Protein AF-Q4PTW9-F1 (afdb_monomer_lite)

Sequence (76 aa):
IIIPTIMLLPTALLSPQNLIWTNTTTHSLLIATISLQWLHPTYFPYKNLTQWTGIDQISAPLLVLSCWLLPLMLLA

pLDDT: mean 81.63, std 7.65, range [63.03, 90.81]

Structure (mmCIF, N/CA/C/O backbone):
data_AF-Q4PTW9-F1
#
_entry.id   AF-Q4PTW9-F1
#
loop_
_atom_site.group_PDB
_atom_site.id
_atom_site.type_symbol
_atom_site.label_atom_id
_atom_site.label_alt_id
_atom_site.label_comp_id
_atom_site.label_asym_id
_atom_site.label_entity_id
_atom_site.label_seq_id
_atom_site.pdbx_PDB_ins_code
_atom_site.Cartn_x
_atom_site.Cartn_y
_atom_site.Cartn_z
_atom_site.occupancy
_atom_site.B_iso_or_equiv
_atom_site.auth_seq_id
_atom_site.auth_comp_id
_atom_site.auth_asym_id
_atom_site.auth_atom_id
_atom_site.pdbx_PDB_model_num
ATOM 1 N N . ILE A 1 1 ? -2.963 2.287 -3.670 1.00 78.56 1 ILE A N 1
ATOM 2 C CA . ILE A 1 1 ? -2.826 3.055 -2.407 1.00 78.56 1 ILE A CA 1
ATOM 3 C C . ILE A 1 1 ? -3.969 4.060 -2.216 1.00 78.56 1 ILE A C 1
ATOM 5 O O . ILE A 1 1 ? -4.535 4.065 -1.139 1.00 78.56 1 ILE A O 1
ATOM 9 N N . ILE A 1 2 ? -4.399 4.808 -3.245 1.00 78.94 2 ILE A N 1
ATOM 10 C CA . ILE A 1 2 ? -5.477 5.823 -3.131 1.00 78.94 2 ILE A CA 1
ATOM 11 C C . ILE A 1 2 ? -6.806 5.263 -2.580 1.00 78.94 2 ILE A C 1
ATOM 13 O O . ILE A 1 2 ? -7.394 5.835 -1.666 1.00 78.94 2 ILE A O 1
ATOM 17 N N . ILE A 1 3 ? -7.272 4.124 -3.102 1.00 83.44 3 ILE A N 1
ATOM 18 C CA . ILE A 1 3 ? -8.509 3.480 -2.626 1.00 83.44 3 ILE A CA 1
ATOM 19 C C . ILE A 1 3 ? -8.406 3.087 -1.140 1.00 83.44 3 ILE A C 1
ATOM 21 O O . ILE A 1 3 ? -9.247 3.538 -0.361 1.00 83.44 3 ILE A O 1
ATOM 25 N N . PRO A 1 4 ? -7.392 2.312 -0.697 1.00 79.88 4 PRO A N 1
ATOM 26 C CA . PRO A 1 4 ? -7.311 1.928 0.708 1.00 79.88 4 PRO A CA 1
ATOM 27 C C . PRO A 1 4 ? -7.035 3.109 1.652 1.00 79.88 4 PRO A C 1
ATOM 29 O O . PRO A 1 4 ? -7.485 3.065 2.791 1.00 79.88 4 PRO A O 1
ATOM 32 N N . THR A 1 5 ? -6.396 4.199 1.202 1.00 84.81 5 THR A N 1
ATOM 33 C CA . THR A 1 5 ? -6.280 5.424 2.018 1.00 84.81 5 THR A CA 1
ATOM 34 C C . THR A 1 5 ? -7.618 6.133 2.207 1.00 84.81 5 THR A C 1
ATOM 36 O O . THR A 1 5 ? -7.921 6.557 3.316 1.00 84.81 5 THR A O 1
ATOM 39 N N . ILE A 1 6 ? -8.448 6.225 1.159 1.00 85.25 6 ILE A N 1
ATOM 40 C CA . ILE A 1 6 ? -9.798 6.803 1.276 1.00 85.25 6 ILE A CA 1
ATOM 41 C C . ILE A 1 6 ? -10.659 5.935 2.193 1.00 85.25 6 ILE A C 1
ATOM 43 O O . ILE A 1 6 ? -11.409 6.465 3.003 1.00 85.25 6 ILE A O 1
ATOM 47 N N . MET A 1 7 ? -10.515 4.612 2.101 1.00 85.06 7 MET A N 1
ATOM 48 C CA . MET A 1 7 ? -11.248 3.650 2.922 1.00 85.06 7 MET A CA 1
ATOM 49 C C . MET A 1 7 ? -10.816 3.658 4.400 1.00 85.06 7 MET A C 1
ATOM 51 O O . MET A 1 7 ? -11.604 3.269 5.257 1.00 85.06 7 MET A O 1
ATOM 55 N N . LEU A 1 8 ? -9.628 4.178 4.729 1.00 84.44 8 LEU A N 1
ATOM 56 C CA . LEU A 1 8 ? -9.163 4.319 6.113 1.00 84.44 8 LEU A CA 1
ATOM 57 C C . LEU A 1 8 ? -10.061 5.279 6.918 1.00 84.44 8 LEU A C 1
ATOM 59 O O . LEU A 1 8 ? -10.416 5.001 8.063 1.00 84.44 8 LEU A O 1
ATOM 63 N N . LEU A 1 9 ? -10.515 6.364 6.290 1.00 83.19 9 LEU A N 1
ATOM 64 C CA . LEU A 1 9 ? -11.341 7.401 6.914 1.00 83.19 9 LEU A CA 1
ATOM 65 C C . LEU A 1 9 ? -12.715 6.883 7.405 1.00 83.19 9 LEU A C 1
ATOM 67 O O . LEU A 1 9 ? -13.012 7.056 8.588 1.00 83.19 9 LEU A O 1
ATOM 71 N N . PRO A 1 10 ? -13.536 6.180 6.593 1.00 79.00 10 PRO A N 1
ATOM 72 C CA . PRO A 1 10 ? -14.759 5.558 7.086 1.00 79.00 10 PRO A CA 1
ATOM 73 C C . PRO A 1 10 ? -14.473 4.412 8.065 1.00 79.00 10 PRO A C 1
ATOM 75 O O . PRO A 1 10 ? -15.217 4.261 9.027 1.00 79.00 10 PRO A O 1
ATOM 78 N N . THR A 1 11 ? -13.390 3.637 7.909 1.00 82.19 11 THR A N 1
ATOM 79 C CA . THR A 1 11 ? -13.072 2.578 8.892 1.00 82.19 11 THR A CA 1
ATOM 80 C C . THR A 1 11 ? -12.726 3.135 10.275 1.00 82.19 11 THR A C 1
ATOM 82 O O . THR A 1 11 ? -13.106 2.542 11.284 1.00 82.19 11 THR A O 1
ATOM 85 N N . ALA A 1 12 ? -12.079 4.301 10.346 1.00 81.94 12 ALA A N 1
ATOM 86 C CA . ALA A 1 12 ? -11.837 4.999 11.605 1.00 81.94 12 ALA A CA 1
ATOM 87 C C . ALA A 1 12 ? -13.143 5.521 12.227 1.00 81.94 12 ALA A C 1
ATOM 89 O O . ALA A 1 12 ? -13.302 5.480 13.441 1.00 81.94 12 ALA A O 1
ATOM 90 N N . LEU A 1 13 ? -14.089 5.972 11.397 1.00 81.44 13 LEU A N 1
ATOM 91 C CA . LEU A 1 13 ? -15.347 6.564 11.856 1.00 81.44 13 LEU A CA 1
ATOM 92 C C . LEU A 1 13 ? -16.388 5.522 12.303 1.00 81.44 13 LEU A C 1
ATOM 94 O O . LEU A 1 13 ? -17.160 5.786 13.219 1.00 81.44 13 LEU A O 1
ATOM 98 N N . LEU A 1 14 ? -16.424 4.350 11.657 1.00 81.50 14 LEU A N 1
ATOM 99 C CA . LEU A 1 14 ? -17.369 3.267 11.964 1.00 81.50 14 LEU A CA 1
ATOM 100 C C . LEU A 1 14 ? -16.844 2.254 12.999 1.00 81.50 14 LEU A C 1
ATOM 102 O O . LEU A 1 14 ? -17.590 1.357 13.395 1.00 81.50 14 LEU A O 1
ATOM 106 N N . SER A 1 15 ? -15.578 2.341 13.423 1.00 80.62 15 SER A N 1
ATOM 107 C CA . SER A 1 15 ? -15.015 1.373 14.373 1.00 80.62 15 SER A CA 1
ATOM 108 C C . SER A 1 15 ? -15.396 1.687 15.828 1.00 80.62 15 SER A C 1
ATOM 110 O O . SER A 1 15 ? -15.517 2.850 16.214 1.00 80.62 15 SER A O 1
ATOM 112 N N . PRO A 1 16 ? -15.601 0.654 16.668 1.00 77.62 16 PRO A N 1
ATOM 113 C CA . PRO A 1 16 ? -15.940 0.845 18.074 1.00 77.62 16 PRO A CA 1
ATOM 114 C C . PRO A 1 16 ? -14.758 1.450 18.839 1.00 77.62 16 PRO A C 1
ATOM 116 O O . PRO A 1 16 ? -13.617 1.036 18.642 1.00 77.62 16 PRO A O 1
ATOM 119 N N . GLN A 1 17 ? -15.039 2.377 19.761 1.00 74.75 17 GLN A N 1
ATOM 120 C CA . GLN A 1 17 ? -14.057 3.277 20.388 1.00 74.75 17 GLN A CA 1
ATOM 12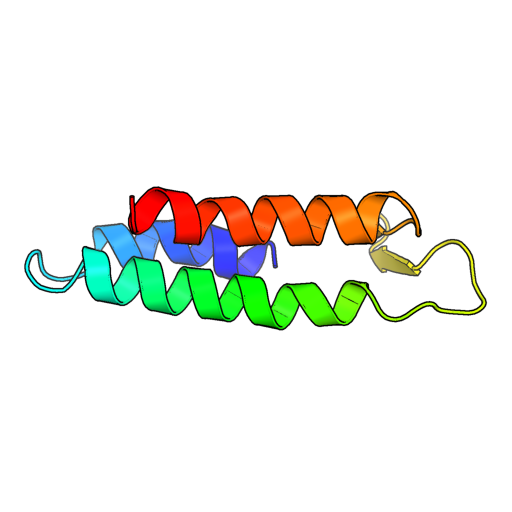1 C C . GLN A 1 17 ? -12.835 2.597 21.031 1.00 74.75 17 GLN A C 1
ATOM 123 O O . GLN A 1 17 ? -11.738 3.146 20.984 1.00 74.75 17 GLN A O 1
ATOM 128 N N . ASN A 1 18 ? -12.988 1.372 21.545 1.00 79.38 18 ASN A N 1
ATOM 129 C CA . ASN A 1 18 ? -11.886 0.593 22.126 1.00 79.38 18 ASN A CA 1
ATOM 130 C C . ASN A 1 18 ? -10.905 0.014 21.090 1.00 79.38 18 ASN A C 1
ATOM 132 O O . ASN A 1 18 ? -9.781 -0.325 21.444 1.00 79.38 18 ASN A O 1
ATOM 136 N N . LEU A 1 19 ? -11.323 -0.130 19.829 1.00 84.00 19 LEU A N 1
ATOM 137 C CA . LEU A 1 19 ? -10.551 -0.770 18.755 1.00 84.00 19 LEU A CA 1
ATOM 138 C C . LEU A 1 19 ? -10.188 0.200 17.624 1.00 84.00 19 LEU A C 1
ATOM 140 O O . LEU A 1 19 ? -9.566 -0.214 16.650 1.00 84.00 19 LEU A O 1
ATOM 144 N N . ILE A 1 20 ? -10.563 1.481 17.724 1.00 86.00 20 ILE A N 1
ATOM 145 C CA . ILE A 1 20 ? -10.273 2.473 16.676 1.00 86.00 20 ILE A CA 1
ATOM 146 C C . ILE A 1 20 ? -8.766 2.536 16.428 1.00 86.00 20 ILE A C 1
ATOM 148 O O . ILE A 1 20 ? -8.328 2.352 15.299 1.00 86.00 20 ILE A O 1
ATOM 152 N N . TRP A 1 21 ? -7.967 2.720 17.482 1.00 81.62 21 TRP A N 1
ATOM 153 C CA . TRP A 1 21 ? -6.511 2.853 17.368 1.00 81.62 21 TRP A CA 1
ATOM 154 C C . TRP A 1 21 ? -5.828 1.594 16.829 1.00 81.62 21 TRP A C 1
ATOM 156 O O . TRP A 1 21 ? -4.933 1.684 15.991 1.00 81.62 21 TRP A O 1
ATOM 166 N N . THR A 1 22 ? -6.258 0.404 17.249 1.00 85.44 22 THR A N 1
ATOM 167 C CA . THR A 1 22 ? -5.686 -0.858 16.758 1.00 85.44 22 THR A CA 1
ATOM 168 C C . THR A 1 22 ? -6.087 -1.139 15.308 1.00 85.44 22 THR A C 1
ATOM 170 O O . THR A 1 22 ? -5.256 -1.568 14.508 1.00 85.44 22 THR A O 1
ATOM 173 N N . ASN A 1 23 ? -7.326 -0.846 14.913 1.00 86.75 23 ASN A N 1
ATOM 174 C CA . ASN A 1 23 ? -7.772 -1.038 13.533 1.00 86.75 23 ASN A CA 1
ATOM 175 C C . ASN A 1 23 ? -7.125 -0.022 12.577 1.00 86.75 23 ASN A C 1
ATOM 177 O O . ASN A 1 23 ? -6.681 -0.390 11.492 1.00 86.75 23 ASN A O 1
ATOM 181 N N . THR A 1 24 ? -7.009 1.252 12.962 1.00 87.81 24 THR A N 1
ATOM 182 C CA . THR A 1 24 ? -6.388 2.274 12.103 1.00 87.81 24 THR A CA 1
ATOM 183 C C . THR A 1 24 ? -4.888 2.047 11.926 1.00 87.81 24 THR A C 1
ATOM 185 O O . THR A 1 24 ? -4.386 2.171 10.806 1.00 87.81 24 THR A O 1
ATOM 188 N N . THR A 1 25 ? -4.166 1.655 12.981 1.00 88.94 25 THR A N 1
ATOM 189 C CA . THR A 1 25 ? -2.731 1.311 12.908 1.00 88.94 25 THR A CA 1
ATOM 190 C C . THR A 1 25 ? -2.479 0.062 12.065 1.00 88.94 25 THR A C 1
ATOM 192 O O . THR A 1 25 ? -1.598 0.065 11.209 1.00 88.94 25 THR A O 1
ATOM 195 N N . THR A 1 26 ? -3.279 -0.995 12.228 1.00 89.19 26 THR A N 1
ATOM 196 C CA . THR A 1 26 ? -3.124 -2.226 11.431 1.00 89.19 26 THR A CA 1
ATOM 197 C C . THR A 1 26 ? -3.440 -2.001 9.953 1.00 89.19 26 THR A C 1
ATOM 199 O O . THR A 1 26 ? -2.662 -2.414 9.090 1.00 89.19 26 THR A O 1
ATOM 202 N N . HIS A 1 27 ? -4.526 -1.289 9.633 1.00 89.81 27 HIS A N 1
ATOM 203 C CA . HIS A 1 27 ? -4.858 -0.951 8.249 1.00 89.81 27 HIS A CA 1
ATOM 204 C C . HIS A 1 27 ? -3.821 -0.017 7.615 1.00 89.81 27 HIS A C 1
ATOM 206 O O . HIS A 1 27 ? -3.410 -0.257 6.481 1.00 89.81 27 HIS A O 1
ATOM 212 N N . SER A 1 28 ? -3.342 1.005 8.330 1.00 88.69 28 SER A N 1
ATOM 213 C CA . SER A 1 28 ? -2.284 1.889 7.817 1.00 88.69 28 SER A CA 1
ATOM 214 C C . SER A 1 28 ? -0.961 1.154 7.588 1.00 88.69 28 SER A C 1
ATOM 216 O O . SER A 1 28 ? -0.325 1.364 6.555 1.00 88.69 28 SER A O 1
ATOM 218 N N . LEU A 1 29 ? -0.580 0.228 8.471 1.00 90.00 29 LEU A N 1
ATOM 219 C CA . LEU A 1 29 ? 0.615 -0.602 8.307 1.00 90.00 29 LEU A CA 1
ATOM 220 C C . LEU A 1 29 ? 0.500 -1.559 7.107 1.00 90.00 29 LEU A C 1
ATOM 222 O O . LEU A 1 29 ? 1.455 -1.711 6.341 1.00 90.00 29 LEU A O 1
ATOM 226 N N .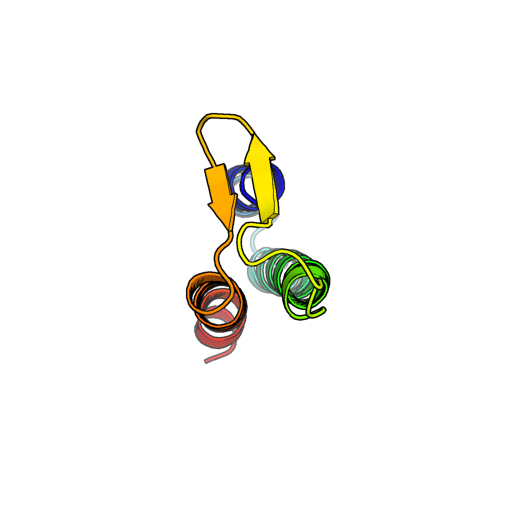 LEU A 1 30 ? -0.677 -2.148 6.867 1.00 90.12 30 LEU A N 1
ATOM 227 C CA . LEU A 1 30 ? -0.932 -2.929 5.650 1.00 90.12 30 L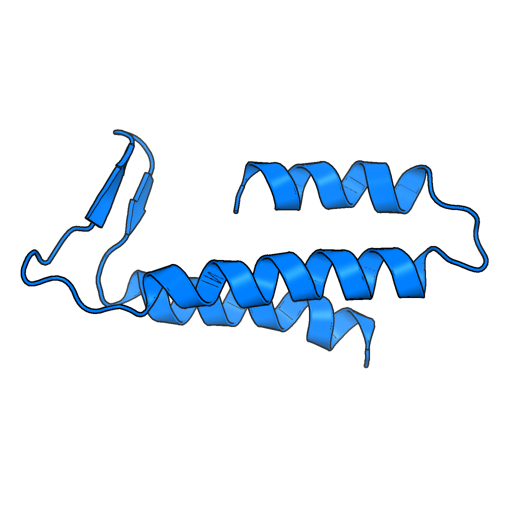EU A CA 1
ATOM 228 C C . LEU A 1 30 ? -0.764 -2.080 4.382 1.00 90.12 30 LEU A C 1
ATOM 230 O O . LEU A 1 30 ? -0.143 -2.521 3.418 1.00 90.12 30 LEU A O 1
ATOM 234 N N . ILE A 1 31 ? -1.248 -0.839 4.382 1.00 90.25 31 ILE A N 1
ATOM 235 C CA . ILE A 1 31 ? -1.067 0.066 3.239 1.00 90.25 31 ILE A CA 1
ATOM 236 C C . ILE A 1 31 ? 0.422 0.408 3.052 1.00 90.25 31 ILE A C 1
ATOM 238 O O . ILE A 1 31 ? 0.918 0.382 1.922 1.00 90.25 31 ILE A O 1
ATOM 242 N N . ALA A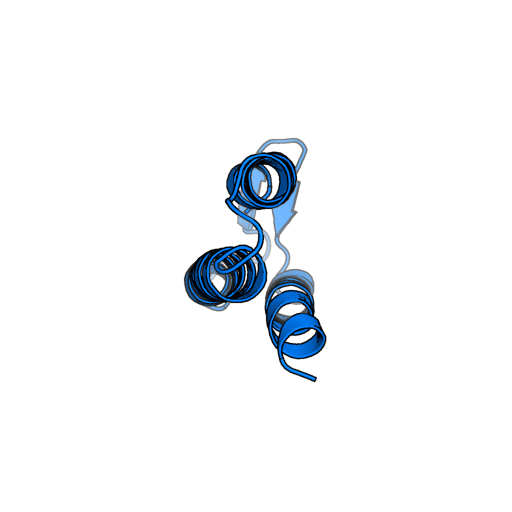 1 32 ? 1.151 0.646 4.147 1.00 89.94 32 ALA A N 1
ATOM 243 C CA . ALA A 1 32 ? 2.584 0.930 4.127 1.00 89.94 32 ALA A CA 1
ATOM 244 C C . ALA A 1 32 ? 3.405 -0.237 3.558 1.00 89.94 32 ALA A C 1
ATOM 246 O O . ALA A 1 32 ? 4.276 -0.022 2.713 1.00 89.94 32 ALA A O 1
ATOM 247 N N . THR A 1 33 ? 3.093 -1.480 3.928 1.00 88.94 33 THR A N 1
ATOM 248 C CA . THR A 1 33 ? 3.766 -2.670 3.371 1.00 88.94 33 THR A CA 1
ATOM 249 C C . THR A 1 33 ? 3.476 -2.880 1.884 1.00 88.94 33 THR A C 1
ATOM 251 O O . THR A 1 33 ? 4.391 -3.197 1.129 1.00 88.94 33 THR A O 1
ATOM 254 N N . ILE A 1 34 ? 2.246 -2.624 1.424 1.00 87.06 34 ILE A N 1
ATOM 255 C CA . ILE A 1 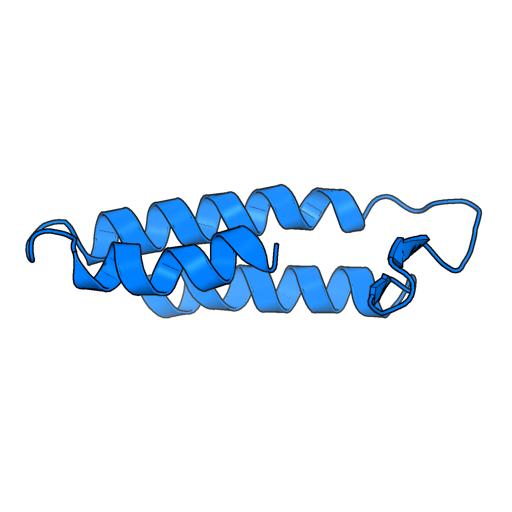34 ? 1.906 -2.683 -0.008 1.00 87.06 34 ILE A CA 1
ATOM 256 C C . ILE A 1 34 ? 2.687 -1.620 -0.798 1.00 87.06 34 ILE A C 1
ATOM 258 O O . ILE A 1 34 ? 3.102 -1.877 -1.929 1.00 87.06 34 ILE A O 1
ATOM 262 N N . SER A 1 35 ? 2.945 -0.447 -0.208 1.00 86.38 35 SER A N 1
ATOM 263 C CA . SER A 1 35 ? 3.691 0.625 -0.880 1.00 86.38 35 SER A CA 1
ATOM 264 C C . SER A 1 35 ? 5.124 0.227 -1.265 1.00 86.38 35 SER A C 1
ATOM 266 O O . SER A 1 35 ? 5.609 0.666 -2.310 1.00 86.38 35 SER A O 1
ATOM 268 N N . LEU A 1 36 ? 5.772 -0.683 -0.519 1.00 86.00 36 LEU A N 1
ATOM 269 C CA . LEU A 1 36 ? 7.127 -1.166 -0.831 1.00 86.00 36 LEU A CA 1
ATOM 270 C C . LEU A 1 36 ? 7.235 -1.832 -2.212 1.00 86.00 36 LEU A C 1
ATOM 272 O O . LEU A 1 36 ? 8.324 -1.871 -2.780 1.00 86.00 36 LEU A O 1
ATOM 276 N N . GLN A 1 37 ? 6.132 -2.308 -2.801 1.00 83.25 37 GLN A N 1
ATOM 277 C CA . GLN A 1 37 ? 6.138 -2.876 -4.157 1.00 83.25 37 GLN A CA 1
ATOM 278 C C . GLN A 1 37 ? 6.599 -1.867 -5.227 1.00 83.25 37 GLN A C 1
ATOM 280 O O . GLN A 1 37 ? 7.026 -2.257 -6.317 1.00 83.25 37 GLN A O 1
ATOM 285 N N . TRP A 1 38 ? 6.521 -0.563 -4.945 1.00 77.00 38 TRP A N 1
ATOM 286 C CA . TRP A 1 38 ? 6.952 0.495 -5.862 1.00 77.00 38 TRP A CA 1
ATOM 287 C C . TRP A 1 38 ? 8.458 0.759 -5.848 1.00 77.00 38 TRP A C 1
ATOM 289 O O . TRP A 1 38 ? 8.960 1.339 -6.804 1.00 77.00 38 TRP A O 1
ATOM 299 N N . LEU A 1 39 ? 9.186 0.279 -4.835 1.00 79.81 39 LEU A N 1
ATOM 300 C CA . LEU A 1 39 ? 10.648 0.395 -4.764 1.00 79.81 39 LEU A CA 1
ATOM 301 C C . LEU A 1 39 ? 11.381 -0.522 -5.749 1.00 79.81 39 LEU A C 1
ATOM 303 O O . LEU A 1 39 ? 12.586 -0.369 -5.925 1.00 79.81 39 LEU A O 1
ATOM 307 N N . HIS A 1 40 ? 10.686 -1.464 -6.395 1.00 76.06 40 HIS A N 1
ATOM 308 C CA . HIS A 1 40 ? 11.315 -2.344 -7.372 1.00 76.06 40 HIS A CA 1
ATOM 309 C C . HIS A 1 40 ? 11.749 -1.547 -8.617 1.00 76.06 40 HIS A C 1
ATOM 311 O O . HIS A 1 40 ? 10.876 -1.080 -9.362 1.00 76.06 40 HIS A O 1
ATOM 317 N N . PRO A 1 41 ? 13.063 -1.429 -8.891 1.00 66.12 41 PRO A N 1
ATOM 318 C CA . PRO A 1 41 ? 13.552 -0.686 -10.041 1.00 66.12 41 PRO A CA 1
ATOM 319 C C . PRO A 1 41 ? 13.139 -1.409 -11.326 1.00 66.12 41 PRO A C 1
ATOM 321 O O . PRO A 1 41 ? 13.377 -2.604 -11.500 1.00 66.12 41 PRO A O 1
ATOM 324 N N . THR A 1 42 ? 12.477 -0.694 -12.228 1.00 67.50 42 THR A N 1
ATOM 325 C CA . THR A 1 42 ? 12.203 -1.165 -13.588 1.00 67.50 42 THR A CA 1
ATOM 326 C C . THR A 1 42 ? 13.161 -0.485 -14.551 1.00 67.50 42 THR A C 1
ATOM 328 O O . THR A 1 42 ? 13.531 0.663 -14.343 1.00 67.50 42 THR A O 1
ATOM 331 N N . TYR A 1 43 ? 13.542 -1.176 -15.626 1.00 65.12 43 TYR A N 1
ATOM 332 C CA . TYR A 1 43 ? 14.443 -0.631 -16.653 1.00 65.12 43 TYR A CA 1
ATOM 333 C C . TYR A 1 43 ? 13.879 0.623 -17.351 1.00 65.12 43 TYR A C 1
ATOM 335 O O . TYR A 1 43 ? 14.623 1.390 -17.956 1.00 65.12 43 TYR A O 1
ATOM 343 N N . PHE A 1 44 ? 12.561 0.833 -17.264 1.00 66.38 44 PHE A N 1
ATOM 344 C CA . PHE A 1 44 ? 11.890 2.029 -17.755 1.00 66.38 44 PHE A CA 1
ATOM 345 C C . PHE A 1 44 ? 11.839 3.117 -16.669 1.00 66.38 44 PHE A C 1
ATOM 347 O O . PHE A 1 44 ? 11.417 2.816 -15.549 1.00 66.38 44 PHE A O 1
ATOM 354 N N . PRO A 1 45 ? 12.193 4.374 -17.006 1.00 63.03 45 PRO A N 1
ATOM 355 C CA . PRO A 1 45 ? 12.259 5.488 -16.053 1.00 63.03 45 PRO A CA 1
ATOM 356 C C . PRO A 1 45 ? 10.886 5.921 -15.520 1.00 63.03 45 PRO A C 1
ATOM 358 O O . PRO A 1 45 ? 10.809 6.556 -14.471 1.00 63.03 45 PRO A O 1
ATOM 361 N N . TYR A 1 46 ? 9.811 5.573 -16.234 1.00 63.09 46 TYR A N 1
ATOM 362 C CA . TYR A 1 46 ? 8.446 5.975 -15.921 1.00 63.09 46 TYR A CA 1
ATOM 363 C C . TYR A 1 46 ? 7.553 4.751 -15.742 1.00 63.09 46 TYR A C 1
ATOM 365 O O . TYR A 1 46 ? 7.278 4.021 -16.699 1.00 63.09 46 TYR A O 1
ATOM 373 N N . LYS A 1 47 ? 7.075 4.526 -14.517 1.00 66.19 47 LYS A N 1
ATOM 374 C CA . LYS A 1 47 ? 6.101 3.477 -14.220 1.00 66.19 47 LYS A CA 1
ATOM 375 C C . LYS A 1 47 ? 4.713 4.110 -14.235 1.00 66.19 47 LYS A C 1
ATOM 377 O O . LYS A 1 47 ? 4.220 4.591 -13.216 1.00 66.19 47 LYS A O 1
ATOM 382 N N . ASN A 1 48 ? 4.099 4.161 -15.416 1.00 63.19 48 ASN A N 1
ATOM 383 C CA . ASN A 1 48 ? 2.768 4.743 -15.562 1.00 63.19 48 ASN A CA 1
ATOM 384 C C . ASN A 1 48 ? 1.699 3.754 -15.078 1.00 63.19 48 ASN A C 1
ATOM 386 O O . ASN A 1 48 ? 1.574 2.669 -15.645 1.00 63.19 48 ASN A O 1
ATOM 390 N N . LEU A 1 49 ? 0.941 4.106 -14.036 1.00 68.25 49 LEU A N 1
ATOM 391 C CA . LEU A 1 49 ? -0.169 3.279 -13.544 1.00 68.25 49 LEU A CA 1
ATOM 392 C C . LEU A 1 49 ? -1.484 3.654 -14.239 1.00 68.25 49 LEU A C 1
ATOM 394 O O . LEU A 1 49 ? -2.273 2.773 -14.568 1.00 68.25 49 LEU A O 1
ATOM 398 N N . THR A 1 50 ? -1.715 4.949 -14.481 1.00 72.62 50 THR A N 1
ATOM 399 C CA . THR A 1 50 ? -2.842 5.487 -15.266 1.00 72.62 50 THR A CA 1
ATOM 400 C C . THR A 1 50 ? -2.429 6.796 -15.953 1.00 72.62 50 THR A C 1
ATOM 402 O O . THR A 1 50 ? -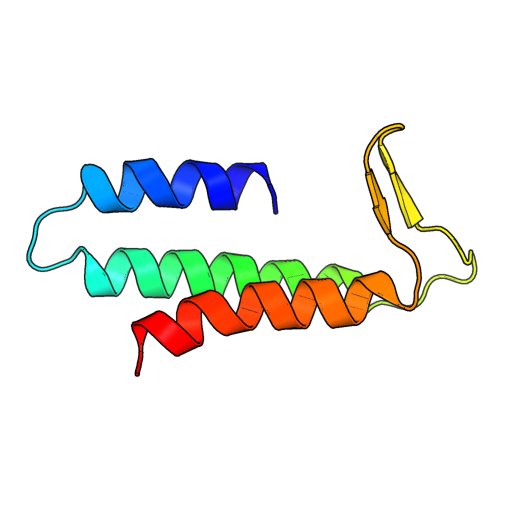1.420 7.379 -15.581 1.00 72.62 50 THR A O 1
ATOM 405 N N . GLN A 1 51 ? -3.217 7.327 -16.899 1.00 71.38 51 GLN A N 1
ATOM 406 C CA . GLN A 1 51 ? -2.933 8.635 -17.532 1.00 71.38 51 GLN A CA 1
ATOM 407 C C . GLN A 1 51 ? -2.796 9.807 -16.542 1.00 71.38 51 GLN A C 1
ATOM 409 O O . GLN A 1 51 ? -2.185 10.814 -16.880 1.00 71.38 51 GLN A O 1
ATOM 414 N N . TRP A 1 52 ? -3.363 9.681 -15.341 1.00 71.50 52 TRP A N 1
ATOM 415 C CA . TRP A 1 52 ? -3.385 10.731 -14.321 1.00 71.50 52 TRP A CA 1
ATOM 416 C C . TRP A 1 52 ? -2.363 10.496 -13.206 1.00 71.50 52 TRP A C 1
ATOM 418 O O . TRP A 1 52 ? -2.097 11.400 -12.418 1.00 71.50 52 TRP A O 1
ATOM 428 N N . THR A 1 53 ? -1.813 9.283 -13.104 1.00 75.75 53 THR A N 1
ATOM 429 C CA . THR A 1 53 ? -0.912 8.885 -12.020 1.00 75.75 53 THR A CA 1
ATOM 430 C C . THR A 1 53 ? 0.268 8.087 -12.563 1.00 75.75 53 THR A C 1
ATOM 432 O O . THR A 1 53 ? 0.171 6.895 -12.874 1.00 75.75 53 THR A O 1
ATOM 435 N N . GLY A 1 54 ? 1.409 8.764 -12.638 1.00 78.25 54 GLY A N 1
ATOM 436 C CA . GLY A 1 54 ? 2.697 8.156 -12.930 1.00 78.25 54 GLY A CA 1
ATOM 437 C C . GLY A 1 54 ? 3.595 8.126 -11.707 1.00 78.25 54 GLY A C 1
ATOM 438 O O . GLY A 1 54 ? 3.483 8.972 -10.819 1.00 78.25 54 GLY A O 1
ATOM 439 N N . ILE A 1 55 ? 4.467 7.124 -11.668 1.00 80.56 55 ILE A N 1
ATOM 440 C CA . ILE A 1 55 ? 5.481 6.975 -10.633 1.00 80.56 55 ILE A CA 1
ATOM 441 C C . ILE A 1 55 ? 6.852 6.992 -11.302 1.00 80.56 55 ILE A C 1
ATOM 443 O O . ILE A 1 55 ? 7.217 6.077 -12.043 1.00 80.56 55 ILE A O 1
ATOM 447 N N . ASP A 1 56 ? 7.612 8.029 -10.980 1.00 83.25 56 ASP A N 1
ATOM 448 C CA . ASP A 1 56 ? 9.021 8.180 -11.325 1.00 83.25 56 ASP A CA 1
ATOM 449 C C . ASP A 1 56 ? 9.899 7.507 -10.274 1.00 83.25 56 ASP A C 1
ATOM 451 O O . ASP A 1 56 ? 9.523 7.397 -9.101 1.00 83.25 56 ASP A O 1
ATOM 455 N N . GLN A 1 57 ? 11.127 7.169 -10.657 1.00 79.31 57 GLN A N 1
ATOM 456 C CA . GLN A 1 57 ? 12.104 6.526 -9.778 1.00 79.31 57 GLN A CA 1
ATOM 457 C C . GLN A 1 57 ? 12.459 7.343 -8.521 1.00 79.31 57 GLN A C 1
ATOM 459 O O . GLN A 1 57 ? 12.817 6.765 -7.498 1.00 79.31 57 GLN A O 1
ATOM 464 N N . ILE A 1 58 ? 12.311 8.672 -8.569 1.00 83.31 58 ILE A N 1
ATOM 465 C CA . ILE A 1 58 ? 12.489 9.567 -7.410 1.00 83.31 58 ILE A CA 1
ATOM 466 C C . ILE A 1 58 ? 11.207 9.653 -6.570 1.00 83.31 58 ILE A C 1
ATOM 468 O O . ILE A 1 58 ? 11.262 9.687 -5.343 1.00 83.31 58 ILE A O 1
ATOM 472 N N . SER A 1 59 ? 10.039 9.660 -7.214 1.00 86.25 59 SER A N 1
ATOM 473 C CA . SER A 1 59 ? 8.752 9.758 -6.515 1.00 86.25 59 SER A CA 1
ATOM 474 C C . SER A 1 59 ? 8.402 8.483 -5.740 1.00 86.25 59 SER A C 1
ATOM 476 O O . SER A 1 59 ? 7.792 8.566 -4.677 1.00 86.25 59 SER A O 1
ATOM 478 N N . ALA A 1 60 ? 8.836 7.313 -6.225 1.00 86.19 60 ALA A N 1
ATOM 479 C CA . ALA A 1 60 ? 8.589 6.018 -5.596 1.00 86.19 60 ALA A CA 1
ATOM 480 C C . ALA A 1 60 ? 9.067 5.944 -4.129 1.00 86.19 60 ALA A C 1
ATOM 482 O O . ALA A 1 60 ? 8.228 5.695 -3.262 1.00 86.19 60 ALA A O 1
ATOM 483 N N . PRO A 1 61 ? 10.353 6.190 -3.795 1.00 86.69 61 PRO A N 1
ATOM 484 C CA . PRO A 1 61 ? 10.813 6.137 -2.407 1.00 86.69 61 PRO A CA 1
ATOM 485 C C . PRO A 1 61 ? 10.133 7.188 -1.520 1.00 86.69 61 PRO A C 1
ATOM 487 O O . PRO A 1 61 ? 9.855 6.913 -0.356 1.00 86.69 61 PRO A O 1
ATOM 490 N N . LEU A 1 62 ? 9.813 8.366 -2.064 1.00 89.81 62 LEU A N 1
ATOM 491 C CA . LEU A 1 62 ? 9.167 9.449 -1.318 1.00 89.81 62 LEU A CA 1
ATOM 492 C C . LEU A 1 62 ? 7.700 9.113 -0.984 1.00 89.81 62 LEU A C 1
ATOM 494 O O . LEU A 1 62 ? 7.250 9.351 0.136 1.00 89.81 62 LEU A O 1
ATOM 498 N N . LEU A 1 63 ? 6.980 8.481 -1.918 1.00 87.50 63 LEU A N 1
ATOM 499 C CA . LEU A 1 63 ? 5.629 7.946 -1.702 1.00 87.50 63 LEU A CA 1
ATOM 500 C C . LEU A 1 63 ? 5.602 6.805 -0.678 1.00 87.50 63 LEU A C 1
ATOM 502 O O . LEU A 1 63 ? 4.664 6.706 0.112 1.00 87.50 63 LEU A O 1
ATOM 506 N N . VAL A 1 64 ? 6.622 5.945 -0.670 1.00 90.00 64 VAL A N 1
ATOM 507 C CA . VAL A 1 64 ? 6.758 4.904 0.360 1.00 90.00 64 VAL A CA 1
ATOM 508 C C . VAL A 1 64 ? 6.966 5.543 1.734 1.00 90.00 64 VAL A C 1
ATOM 510 O O . VAL A 1 64 ? 6.298 5.164 2.695 1.00 90.00 64 VAL A O 1
ATOM 513 N N . LEU A 1 65 ? 7.837 6.553 1.819 1.00 89.81 65 LEU A N 1
ATOM 514 C CA . LEU A 1 65 ? 8.119 7.282 3.058 1.00 89.81 65 LEU A CA 1
ATOM 515 C C . LEU A 1 65 ? 6.869 7.960 3.629 1.00 89.81 65 LEU A C 1
ATOM 517 O O . LEU A 1 65 ? 6.594 7.840 4.821 1.00 89.81 65 LEU A O 1
ATOM 521 N N . SER A 1 66 ? 6.077 8.627 2.785 1.00 90.38 66 SER A N 1
ATOM 522 C CA . SER A 1 66 ? 4.839 9.274 3.228 1.00 90.38 66 SER A CA 1
ATOM 523 C C . SER A 1 66 ? 3.806 8.261 3.724 1.00 90.38 66 SER A C 1
ATOM 525 O O . SER A 1 66 ? 3.155 8.494 4.742 1.00 90.38 66 SER A O 1
ATOM 527 N N . CYS A 1 67 ? 3.705 7.100 3.069 1.00 89.06 67 CYS A N 1
ATOM 528 C CA . CYS A 1 67 ? 2.815 6.029 3.501 1.00 89.06 67 CYS A CA 1
ATOM 529 C C . CYS A 1 67 ? 3.227 5.414 4.849 1.00 89.06 67 CYS A C 1
ATOM 531 O O . CYS A 1 67 ? 2.367 4.963 5.603 1.00 89.06 67 CYS A O 1
ATOM 533 N N . TRP A 1 68 ? 4.524 5.408 5.160 1.00 90.81 68 TRP A N 1
ATOM 534 C CA . TRP A 1 68 ? 5.069 4.947 6.440 1.00 90.81 68 TRP A CA 1
ATOM 535 C C . TRP A 1 68 ? 4.925 5.960 7.575 1.00 90.81 68 TRP A C 1
ATOM 537 O O . TRP A 1 68 ? 4.830 5.569 8.735 1.00 90.81 68 TRP A O 1
ATOM 547 N N . LEU A 1 69 ? 4.871 7.253 7.261 1.00 88.75 69 LEU A N 1
ATOM 548 C CA . LEU A 1 69 ? 4.737 8.314 8.261 1.00 88.75 69 LEU A CA 1
ATOM 549 C C . LEU A 1 69 ? 3.378 8.261 8.983 1.00 88.75 69 LEU A C 1
ATOM 551 O O . LEU A 1 69 ? 3.302 8.527 10.179 1.00 88.75 69 LEU A O 1
ATOM 555 N N . LEU A 1 70 ? 2.320 7.840 8.282 1.00 87.00 70 LEU A N 1
ATOM 556 C CA . LEU A 1 70 ? 0.957 7.736 8.816 1.00 87.00 70 LEU A CA 1
ATOM 557 C C . LEU A 1 70 ? 0.816 6.730 9.983 1.00 87.00 70 LEU A C 1
ATOM 559 O O . LEU A 1 70 ? 0.346 7.144 11.043 1.00 87.00 70 LEU A O 1
ATOM 563 N N . PRO A 1 71 ? 1.216 5.445 9.861 1.00 83.94 71 PRO A N 1
ATOM 564 C CA . PRO A 1 71 ? 1.190 4.514 10.992 1.00 83.94 71 PRO A CA 1
ATOM 565 C C . PRO A 1 71 ? 2.146 4.931 12.115 1.00 83.94 71 PRO A C 1
ATOM 567 O O . PRO A 1 71 ? 1.833 4.718 13.282 1.00 83.94 71 PRO A O 1
ATOM 570 N N . LEU A 1 72 ? 3.287 5.548 11.785 1.00 86.25 72 LEU A N 1
ATOM 571 C CA . LEU A 1 72 ? 4.258 5.997 12.785 1.00 86.25 72 LEU A CA 1
ATOM 572 C C . LEU A 1 72 ? 3.694 7.117 13.668 1.00 86.25 72 LEU A C 1
ATOM 574 O O . LEU A 1 72 ? 3.877 7.090 14.879 1.00 86.25 72 LEU A O 1
ATOM 578 N N . MET A 1 73 ? 2.961 8.061 13.074 1.00 90.44 73 MET A N 1
ATOM 579 C CA . MET A 1 73 ? 2.257 9.116 13.806 1.00 90.44 73 MET A CA 1
ATOM 580 C C . MET A 1 73 ? 1.117 8.591 14.685 1.00 90.44 73 MET A C 1
ATOM 582 O O . MET A 1 73 ? 0.803 9.218 15.684 1.00 90.44 73 MET A O 1
ATOM 586 N N . LEU A 1 74 ? 0.477 7.477 14.312 1.00 84.50 74 LEU A N 1
ATOM 587 C CA . LEU A 1 74 ? -0.574 6.853 15.127 1.00 84.50 74 LEU A CA 1
ATOM 588 C C . LEU A 1 74 ? -0.009 6.077 16.331 1.00 84.50 74 LEU A C 1
ATOM 590 O O . LEU A 1 74 ? -0.754 5.810 17.270 1.00 84.50 74 LEU A O 1
ATOM 594 N N . LEU A 1 75 ? 1.263 5.662 16.276 1.00 82.00 75 LEU A N 1
ATOM 595 C CA . LEU A 1 75 ? 1.946 4.924 17.347 1.00 82.00 75 LEU A CA 1
ATOM 596 C C . LEU A 1 75 ? 2.678 5.827 18.351 1.00 82.00 75 LEU A C 1
ATOM 598 O O . LEU A 1 75 ? 2.965 5.358 19.453 1.00 82.00 75 LEU A O 1
ATOM 602 N N . ALA A 1 76 ? 3.030 7.052 17.951 1.00 74.94 76 ALA A N 1
ATOM 603 C CA . ALA A 1 76 ? 3.720 8.040 18.783 1.00 74.94 76 ALA A CA 1
ATOM 604 C C . ALA A 1 76 ? 2.771 8.690 19.800 1.00 74.94 76 ALA A C 1
ATOM 606 O O . ALA A 1 76 ? 3.212 8.869 20.957 1.00 74.94 76 ALA A O 1
#

Radius of gyration: 14.36 Å; chains: 1; bounding box: 32×14×40 Å

InterPro domains:
  IPR000260 NADH:ubiquinone oxidoreductase chain 4, N-terminal [PF01059] (1-76)

Foldseek 3Di:
DVVLVVVLVVQLVPDDPVCSLVVSLVSLVVQLVVLVVLQDDDPDQWDDPDPVDIDGNVNSVVVSVVSVVRSVVSVD

Secondary structure (DSSP, 8-state):
-HHHHHHHHHHHHHS-TTTHHHHHHHHHHHHHHHHGGGGS--SSSEEEEETTEEEETTHHHHHHHHHHHHHHHHH-

Organism: Dinornis novaezealandiae (NCBI:txid8818)